Protein AF-A0A1W5XP29-F1 (afdb_monomer_lite)

Secondary structure (DSSP, 8-state):
--HHHHHHHHHHHHHHHHHHHHHHHTTTHHHHHHHHHHHHHHHS-TT-TTHHHHHHHHHHHHHHHHHHHHHEE--HHHHHHHHHHHHHHHHHHHHHHHH-GGGHHHHHHHHHHHHHHHHHHHHHHS-EEB-TTS-B--TT--

Radius of gyration: 23.14 Å; chains: 1; bounding box: 58×28×69 Å

Foldseek 3Di:
DDPVVCVVVVVVVVVVVVLLVVLVPVPPCLVVVLVVLVVVLVPDDPPDPCSVVSVVVSVVSVVCVVVFVVQFDFDPVLLVVLVVLLVLLVVLCCQLVVPDDPSVVSPVVSVVSNVVSSVSCSVRSDGARADPVRDGDDPPDD

Sequence (142 aa):
MKWTDLTPVLIALLSLAGVVWQSRRTRYDGRDRLKRDIELLAMMPDDLEGKSRYREHVDASISILIEDEDVRSRDWVGISMGLTLLAIAVVLAWVGVGNGGWWHLLTVTAGFIVFAAVVCLSISAGKHRRDERGRVISRTQP

Structure (mmCIF, N/CA/C/O backbone):
data_AF-A0A1W5XP29-F1
#
_entry.id   AF-A0A1W5XP29-F1
#
loop_
_atom_site.group_PDB
_atom_site.id
_atom_site.type_symbol
_atom_site.label_atom_id
_atom_site.label_alt_id
_atom_site.label_comp_id
_atom_site.label_asym_id
_atom_site.label_entity_id
_atom_site.label_seq_id
_atom_site.pdbx_PDB_ins_code
_atom_site.Cartn_x
_atom_site.Cartn_y
_atom_site.Cartn_z
_atom_site.occupancy
_atom_site.B_iso_or_equiv
_atom_site.auth_seq_id
_atom_site.auth_comp_id
_atom_site.auth_asym_id
_atom_site.auth_atom_id
_atom_site.pdbx_PDB_model_num
ATOM 1 N N . MET A 1 1 ? 30.917 -5.143 -11.406 1.00 52.12 1 MET A N 1
ATOM 2 C CA . MET A 1 1 ? 29.841 -4.172 -11.116 1.00 52.12 1 MET A CA 1
ATOM 3 C C . MET A 1 1 ? 30.462 -2.978 -10.437 1.00 52.12 1 MET A C 1
ATOM 5 O O . MET A 1 1 ? 31.153 -3.160 -9.440 1.00 52.12 1 MET A O 1
ATOM 9 N N . LYS A 1 2 ? 30.313 -1.789 -11.018 1.00 64.69 2 LYS A N 1
ATOM 10 C CA . LYS A 1 2 ? 30.797 -0.556 -10.391 1.00 64.69 2 LYS A CA 1
ATOM 11 C C . LYS A 1 2 ? 29.808 -0.173 -9.288 1.00 64.69 2 LYS A C 1
ATOM 13 O O . LYS A 1 2 ? 28.624 -0.475 -9.395 1.00 64.69 2 LYS A O 1
ATOM 18 N N . TRP A 1 3 ? 30.268 0.506 -8.237 1.00 58.62 3 TRP A N 1
ATOM 19 C CA . TRP A 1 3 ? 29.393 1.014 -7.168 1.00 58.62 3 TRP A CA 1
ATOM 20 C C . TRP A 1 3 ? 28.225 1.859 -7.707 1.00 58.62 3 TRP A C 1
ATOM 22 O O . TRP A 1 3 ? 27.142 1.840 -7.136 1.00 58.62 3 TRP A O 1
ATOM 32 N N . THR A 1 4 ? 28.417 2.508 -8.858 1.00 65.94 4 THR A N 1
ATOM 33 C CA . THR A 1 4 ? 27.396 3.258 -9.605 1.00 65.94 4 THR A CA 1
ATOM 34 C C . THR A 1 4 ? 26.214 2.416 -10.091 1.00 65.9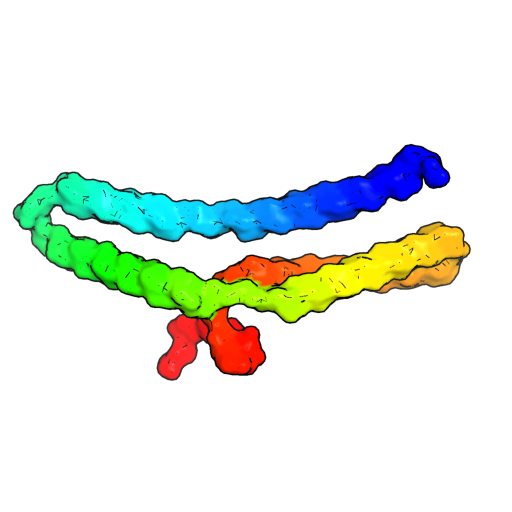4 4 THR A C 1
ATOM 36 O O . THR A 1 4 ? 25.116 2.950 -10.212 1.00 65.94 4 THR A O 1
ATOM 39 N N . ASP A 1 5 ? 26.406 1.115 -10.330 1.00 70.25 5 ASP A N 1
ATOM 40 C CA . ASP A 1 5 ? 25.354 0.209 -10.818 1.00 70.25 5 ASP A CA 1
ATOM 41 C C . ASP A 1 5 ? 24.476 -0.310 -9.661 1.00 70.25 5 ASP A C 1
ATOM 43 O O . ASP A 1 5 ? 23.329 -0.704 -9.861 1.00 70.25 5 ASP A O 1
ATOM 47 N N . LEU A 1 6 ? 25.004 -0.285 -8.430 1.00 67.38 6 LEU A N 1
ATOM 48 C CA . LEU A 1 6 ? 24.310 -0.701 -7.205 1.00 67.38 6 LEU A CA 1
ATOM 49 C C . LEU A 1 6 ? 23.426 0.406 -6.619 1.00 67.38 6 LEU A C 1
ATOM 51 O O . LEU A 1 6 ? 22.409 0.112 -5.991 1.00 67.38 6 LEU A O 1
ATOM 55 N N . THR A 1 7 ? 23.782 1.672 -6.840 1.00 73.81 7 THR A N 1
ATOM 56 C CA . THR A 1 7 ? 23.034 2.840 -6.357 1.00 73.81 7 THR A CA 1
ATOM 57 C C . THR A 1 7 ? 21.543 2.822 -6.730 1.00 73.81 7 THR A C 1
ATOM 59 O O . THR A 1 7 ? 20.725 2.992 -5.827 1.00 73.81 7 THR A O 1
ATOM 62 N N . PRO A 1 8 ? 21.130 2.579 -7.995 1.00 71.25 8 PRO A N 1
ATOM 63 C CA . PRO A 1 8 ? 19.708 2.561 -8.349 1.00 71.25 8 PRO A CA 1
ATOM 64 C C . PRO A 1 8 ? 18.947 1.407 -7.683 1.00 71.25 8 PRO A C 1
ATOM 66 O O . PRO A 1 8 ? 17.804 1.588 -7.267 1.00 71.25 8 PRO A O 1
ATOM 69 N N . VAL A 1 9 ? 19.590 0.248 -7.510 1.00 70.62 9 VAL A N 1
ATOM 70 C CA . VAL A 1 9 ? 18.998 -0.909 -6.817 1.00 70.62 9 VAL A CA 1
ATOM 71 C C . VAL A 1 9 ? 18.785 -0.599 -5.333 1.00 70.62 9 VAL A C 1
ATOM 73 O O . VAL A 1 9 ? 17.720 -0.881 -4.787 1.00 70.62 9 VAL A O 1
ATOM 76 N N . LEU A 1 10 ? 19.763 0.041 -4.686 1.00 73.62 10 LEU A N 1
ATOM 77 C CA . LEU A 1 10 ? 19.657 0.488 -3.295 1.00 73.62 10 LEU A CA 1
ATOM 78 C C . LEU A 1 10 ? 18.566 1.545 -3.106 1.00 73.62 10 LEU A C 1
ATOM 80 O O . LEU A 1 10 ? 17.787 1.447 -2.160 1.00 73.62 10 LEU A O 1
ATOM 84 N N . ILE A 1 11 ? 18.468 2.523 -4.012 1.00 77.12 11 ILE A N 1
ATOM 85 C CA . ILE A 1 11 ? 17.409 3.542 -3.977 1.00 77.12 11 ILE A CA 1
ATOM 86 C C . ILE A 1 11 ? 16.035 2.885 -4.130 1.00 77.12 11 ILE A C 1
ATOM 88 O O . ILE A 1 11 ? 15.123 3.209 -3.367 1.00 77.12 11 ILE A O 1
ATOM 92 N N . ALA A 1 12 ? 15.883 1.937 -5.059 1.00 74.19 12 ALA A N 1
ATOM 93 C CA . ALA A 1 12 ? 14.638 1.197 -5.258 1.00 74.19 12 ALA A CA 1
ATOM 94 C C . ALA A 1 12 ? 14.246 0.383 -4.011 1.00 74.19 12 ALA A C 1
ATOM 96 O O . ALA A 1 12 ? 13.093 0.416 -3.583 1.00 74.19 12 ALA A O 1
ATOM 97 N N . LEU A 1 13 ? 15.206 -0.292 -3.372 1.00 73.88 13 LEU A N 1
ATOM 98 C CA . LEU A 1 13 ? 14.966 -1.032 -2.131 1.00 73.88 13 LEU A CA 1
ATOM 99 C C . LEU A 1 13 ? 14.595 -0.111 -0.963 1.00 73.88 13 LEU A C 1
ATOM 101 O O . LEU A 1 13 ? 13.663 -0.419 -0.223 1.00 73.88 13 LEU A O 1
ATOM 105 N N . LEU A 1 14 ? 15.281 1.024 -0.805 1.00 75.19 14 LEU A N 1
ATOM 106 C CA . LEU A 1 14 ? 15.000 1.993 0.259 1.00 75.19 14 LEU A CA 1
ATOM 107 C C . LEU A 1 14 ? 13.638 2.667 0.084 1.00 75.19 14 LEU A C 1
ATOM 109 O O . LEU A 1 14 ? 12.913 2.842 1.061 1.00 75.19 14 LEU A O 1
ATOM 113 N N . SER A 1 15 ? 13.263 3.010 -1.147 1.00 74.19 15 SER A N 1
ATOM 114 C CA . SER A 1 15 ? 11.946 3.586 -1.437 1.00 74.19 15 SER A CA 1
ATOM 115 C C . SER A 1 15 ? 10.826 2.563 -1.228 1.00 74.19 15 SER A C 1
ATOM 117 O O . SER A 1 15 ? 9.828 2.887 -0.581 1.00 74.19 15 SER A O 1
ATOM 119 N N . LEU A 1 16 ? 11.020 1.304 -1.638 1.00 74.31 16 LEU A N 1
ATOM 120 C CA . LEU A 1 16 ? 10.087 0.216 -1.330 1.00 74.31 16 LEU A CA 1
ATOM 121 C C . LEU A 1 16 ? 9.955 -0.006 0.186 1.00 74.31 16 LEU A C 1
ATOM 123 O O . LEU A 1 16 ? 8.844 -0.111 0.710 1.00 74.31 16 LEU A O 1
ATOM 127 N N . ALA A 1 17 ? 11.078 -0.022 0.908 1.00 72.88 17 ALA A N 1
ATOM 128 C CA . ALA A 1 17 ? 11.100 -0.151 2.361 1.00 72.88 17 ALA A CA 1
ATOM 129 C C . ALA A 1 17 ? 10.388 1.024 3.050 1.00 72.88 17 ALA A C 1
ATOM 131 O O . ALA A 1 17 ? 9.619 0.799 3.984 1.00 72.88 17 ALA A O 1
ATOM 132 N N . GLY A 1 18 ? 10.579 2.253 2.563 1.00 75.44 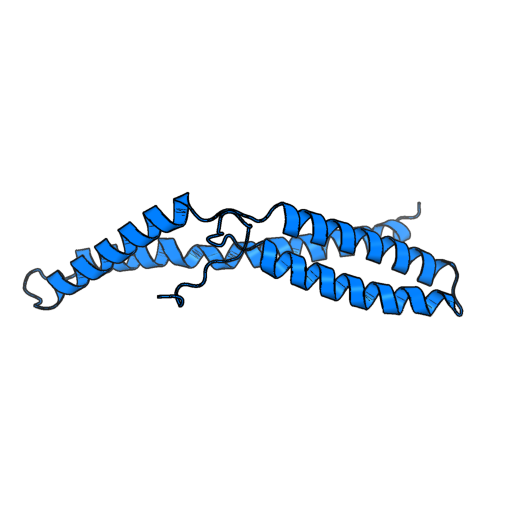18 GLY A N 1
ATOM 133 C CA . GLY A 1 18 ? 9.902 3.452 3.057 1.00 75.44 18 GLY A CA 1
ATOM 134 C C . GLY A 1 18 ? 8.383 3.368 2.915 1.00 75.44 18 GLY A C 1
ATOM 135 O O . GLY A 1 18 ? 7.663 3.598 3.887 1.00 75.44 18 GLY A O 1
ATOM 136 N N . VAL A 1 19 ? 7.887 2.944 1.748 1.00 69.44 19 VAL A N 1
ATOM 137 C CA . VAL A 1 19 ? 6.445 2.756 1.500 1.00 69.44 19 VAL A CA 1
ATOM 138 C C . VAL A 1 19 ? 5.863 1.667 2.407 1.00 69.44 19 VAL A C 1
ATOM 140 O O . VAL A 1 19 ? 4.818 1.865 3.035 1.00 69.44 19 VAL A O 1
ATOM 143 N N . VAL A 1 20 ? 6.556 0.532 2.545 1.00 65.50 20 VAL A N 1
ATOM 144 C CA . VAL A 1 20 ? 6.136 -0.561 3.438 1.00 65.50 20 VAL A CA 1
ATOM 145 C C . VAL A 1 20 ? 6.141 -0.117 4.902 1.00 65.50 20 VAL A C 1
ATOM 147 O O . VAL A 1 20 ? 5.231 -0.471 5.654 1.00 65.50 20 VAL A O 1
ATOM 150 N N . TRP A 1 21 ? 7.133 0.669 5.324 1.00 66.12 21 TRP A N 1
ATOM 151 C CA . TRP A 1 21 ? 7.209 1.206 6.681 1.00 66.12 21 TRP A CA 1
ATOM 152 C C . TRP A 1 21 ? 6.067 2.188 6.943 1.00 66.12 21 TRP A C 1
ATOM 154 O O . TRP A 1 21 ? 5.350 2.047 7.936 1.00 66.12 21 TRP A O 1
ATOM 164 N N . GLN A 1 22 ? 5.841 3.148 6.048 1.00 67.12 22 GLN A N 1
ATOM 165 C CA . GLN A 1 22 ? 4.788 4.150 6.202 1.00 67.12 22 GLN A CA 1
ATOM 166 C C . GLN A 1 22 ? 3.397 3.506 6.265 1.00 67.12 22 GLN A C 1
ATOM 168 O O . GLN A 1 22 ? 2.595 3.867 7.125 1.00 67.12 22 GLN A O 1
ATOM 173 N N . SER A 1 23 ? 3.153 2.472 5.455 1.00 58.91 23 SER A N 1
ATOM 174 C CA . SER A 1 23 ? 1.922 1.670 5.496 1.00 58.91 23 SER A CA 1
ATOM 175 C C . SER A 1 23 ? 1.688 0.964 6.844 1.00 58.91 23 SER A C 1
ATOM 177 O O . SER A 1 23 ? 0.544 0.711 7.219 1.00 58.91 23 SER A O 1
ATOM 179 N N . ARG A 1 24 ? 2.741 0.664 7.620 1.00 57.22 24 ARG A N 1
ATOM 180 C CA . ARG A 1 24 ? 2.598 0.059 8.958 1.00 57.22 24 ARG A CA 1
ATOM 181 C C . ARG A 1 24 ? 2.211 1.065 10.046 1.00 57.22 24 ARG A C 1
ATOM 183 O O . ARG A 1 24 ? 1.652 0.644 11.058 1.00 57.22 24 ARG A O 1
ATOM 190 N N . ARG A 1 25 ? 2.494 2.363 9.876 1.00 52.91 25 ARG A N 1
ATOM 191 C CA . ARG A 1 25 ? 2.325 3.376 10.939 1.00 52.91 25 ARG A CA 1
ATOM 192 C C . ARG A 1 25 ? 0.866 3.732 11.237 1.00 52.91 25 ARG A C 1
ATOM 194 O O . ARG A 1 25 ? 0.564 4.113 12.359 1.00 52.91 25 ARG A O 1
ATOM 201 N N . THR A 1 26 ? -0.053 3.528 10.298 1.00 51.06 26 THR A N 1
ATOM 202 C CA . THR A 1 26 ? -1.485 3.859 10.444 1.00 51.06 26 THR A CA 1
ATOM 203 C C . THR A 1 26 ? -2.257 2.984 11.441 1.00 51.06 26 THR A C 1
ATOM 205 O O . THR A 1 26 ? -3.445 3.203 11.648 1.00 51.06 26 THR A O 1
ATOM 208 N N . ARG A 1 27 ? -1.625 1.985 12.073 1.00 52.00 27 ARG A N 1
ATOM 209 C CA . ARG A 1 27 ? -2.289 1.046 13.000 1.00 52.00 27 ARG A CA 1
ATOM 210 C C . ARG A 1 27 ? -2.099 1.325 14.484 1.00 52.00 27 ARG A C 1
ATOM 212 O O . ARG A 1 27 ? -2.744 0.655 15.285 1.00 52.00 27 ARG A O 1
ATOM 219 N N . TYR A 1 28 ? -1.248 2.277 14.848 1.00 51.62 28 TYR A N 1
ATOM 220 C CA . TYR A 1 28 ? -0.989 2.559 16.260 1.00 51.62 28 TYR A CA 1
ATOM 221 C C . TYR A 1 28 ? -2.195 3.215 16.968 1.00 51.62 28 TYR A C 1
ATOM 223 O O . TYR A 1 28 ? -2.319 3.114 18.180 1.00 51.62 28 TYR A O 1
ATOM 231 N N . ASP A 1 29 ? -3.154 3.782 16.225 1.00 63.97 29 ASP A N 1
ATOM 232 C CA . ASP A 1 29 ? -4.257 4.550 16.822 1.00 63.97 29 ASP A CA 1
ATOM 233 C C . ASP A 1 29 ? -5.374 3.719 17.474 1.00 63.97 29 ASP A C 1
ATOM 235 O O . ASP A 1 29 ? -6.020 4.205 18.394 1.00 63.97 29 ASP A O 1
ATOM 239 N N . GLY A 1 30 ? -5.637 2.480 17.039 1.00 67.38 30 GLY A N 1
ATOM 240 C CA . GLY A 1 30 ? -6.822 1.735 17.501 1.00 67.38 30 GLY A CA 1
ATOM 241 C C . GLY A 1 30 ? -6.763 1.340 18.981 1.00 67.38 30 GLY A C 1
ATOM 242 O O . GLY A 1 30 ? -7.680 1.631 19.747 1.00 67.38 30 GLY A O 1
ATOM 243 N N . ARG A 1 31 ? -5.656 0.710 19.392 1.00 73.62 31 ARG A N 1
ATOM 244 C CA . ARG A 1 31 ? -5.441 0.280 20.784 1.00 73.62 31 ARG A CA 1
ATOM 245 C C . ARG A 1 31 ? -5.153 1.459 21.710 1.00 73.62 31 ARG A C 1
ATOM 247 O O . ARG A 1 31 ? -5.675 1.485 22.818 1.00 73.62 31 ARG A O 1
ATOM 254 N N . ASP A 1 32 ? -4.396 2.454 21.249 1.00 78.94 32 ASP A N 1
ATOM 255 C CA . ASP A 1 32 ? -4.111 3.659 22.039 1.00 78.94 32 ASP A CA 1
ATOM 256 C C . ASP A 1 32 ? -5.351 4.536 22.236 1.00 78.94 32 ASP A C 1
ATOM 258 O O . ASP A 1 32 ? -5.489 5.199 23.264 1.00 78.94 32 ASP A O 1
ATOM 262 N N . ARG A 1 33 ? -6.277 4.556 21.271 1.00 78.44 33 ARG A N 1
ATOM 263 C CA . ARG A 1 33 ? -7.580 5.204 21.443 1.00 78.44 33 ARG A CA 1
ATOM 264 C C . ARG A 1 33 ? -8.438 4.457 22.460 1.00 78.44 33 ARG A C 1
ATOM 266 O O . ARG A 1 33 ? -8.920 5.087 23.389 1.00 78.44 33 ARG A O 1
ATOM 273 N N . LEU A 1 34 ? -8.534 3.131 22.355 1.00 83.12 34 LEU A N 1
ATOM 274 C CA . LEU A 1 34 ? -9.307 2.327 23.305 1.00 83.12 34 LEU A CA 1
ATOM 275 C C . LEU A 1 34 ? -8.748 2.415 24.734 1.00 83.12 34 LEU A C 1
ATOM 277 O O . LEU A 1 34 ? -9.504 2.513 25.695 1.00 83.12 34 LEU A O 1
ATOM 281 N N . LYS A 1 35 ? -7.418 2.445 24.873 1.00 86.62 35 LYS A N 1
ATOM 282 C CA . LYS A 1 35 ? -6.746 2.676 26.154 1.00 86.62 35 LYS A CA 1
ATOM 283 C C . LYS A 1 35 ? -7.142 4.027 26.755 1.00 86.62 35 LYS A C 1
ATOM 285 O O . LYS A 1 35 ? -7.515 4.075 27.922 1.00 86.62 35 LYS A O 1
ATOM 290 N N . ARG A 1 36 ? -7.119 5.099 25.953 1.00 85.88 36 ARG A N 1
ATOM 291 C CA . ARG A 1 36 ? -7.578 6.432 26.376 1.00 85.88 36 ARG A CA 1
ATOM 292 C C . ARG A 1 36 ? -9.052 6.434 26.775 1.00 85.88 36 ARG A C 1
ATOM 294 O O . ARG A 1 36 ? -9.39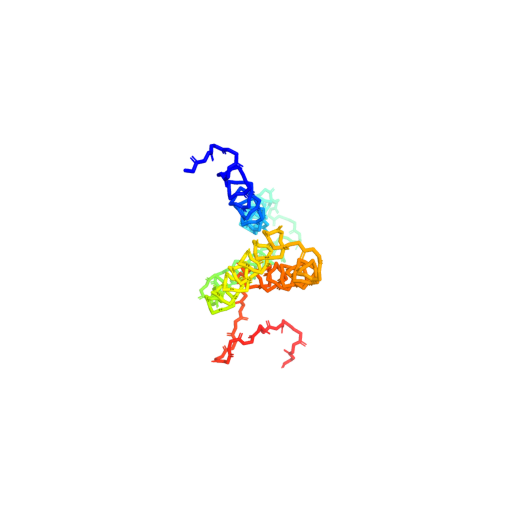2 7.067 27.764 1.00 85.88 36 ARG A O 1
ATOM 301 N N . ASP A 1 37 ? -9.907 5.714 26.053 1.00 85.31 37 ASP A N 1
ATOM 302 C CA . ASP A 1 37 ? -11.341 5.641 26.360 1.00 85.31 37 ASP A CA 1
ATOM 303 C C . ASP A 1 37 ? -11.612 4.910 27.689 1.00 85.31 37 ASP A C 1
ATOM 305 O O . ASP A 1 37 ? -12.465 5.341 28.467 1.00 85.31 37 ASP A O 1
ATOM 309 N N . ILE A 1 38 ? -10.843 3.858 27.998 1.00 87.75 38 ILE A N 1
ATOM 310 C CA . ILE A 1 38 ? -10.889 3.159 29.294 1.00 87.75 38 ILE A CA 1
ATOM 311 C C . ILE A 1 38 ? -10.364 4.058 30.420 1.00 87.75 38 ILE A C 1
ATOM 313 O O . ILE A 1 38 ? -10.978 4.125 31.485 1.00 87.75 38 ILE A O 1
ATOM 317 N N . GLU A 1 39 ? -9.252 4.762 30.194 1.00 90.62 39 GLU A N 1
ATOM 318 C CA . GLU A 1 39 ? -8.709 5.730 31.155 1.00 90.62 39 GLU A CA 1
ATOM 319 C C . GLU A 1 39 ? -9.727 6.843 31.452 1.00 90.62 39 GLU A C 1
ATOM 321 O O . GLU A 1 39 ? -9.947 7.175 32.616 1.00 90.62 39 GLU A O 1
ATOM 326 N N . LEU A 1 40 ? -10.422 7.357 30.430 1.00 87.25 40 LEU A N 1
ATOM 327 C CA . LEU A 1 40 ? -11.485 8.352 30.597 1.00 87.25 40 LEU A CA 1
ATOM 328 C C . LEU A 1 40 ? -12.660 7.806 31.417 1.00 87.25 40 LEU A C 1
ATOM 330 O O . LEU A 1 40 ? -13.151 8.488 32.315 1.00 87.25 40 LEU A O 1
ATOM 334 N N . LEU A 1 41 ? -13.095 6.573 31.135 1.00 87.62 41 LEU A N 1
ATOM 335 C CA . LEU A 1 41 ? -14.176 5.916 31.873 1.00 87.62 41 LEU A CA 1
ATOM 336 C C . LEU A 1 41 ? -13.811 5.717 33.354 1.00 87.62 41 LEU A C 1
ATOM 338 O O . LEU A 1 41 ? -14.670 5.874 34.223 1.00 87.62 41 LEU A O 1
ATOM 342 N N . ALA A 1 42 ? -12.546 5.397 33.643 1.00 87.81 42 ALA A N 1
ATOM 343 C CA . ALA A 1 42 ? -12.043 5.238 35.005 1.00 87.81 42 ALA A CA 1
ATOM 344 C C . ALA A 1 42 ? -11.988 6.567 35.779 1.00 87.81 42 ALA A C 1
ATOM 346 O O . ALA A 1 42 ? -12.162 6.566 36.995 1.00 87.81 42 ALA A O 1
ATOM 347 N N . MET A 1 43 ? -11.778 7.692 35.088 1.00 89.19 43 MET A N 1
ATOM 348 C CA . MET A 1 43 ? -11.753 9.033 35.689 1.00 89.19 43 MET A CA 1
ATOM 349 C C . MET A 1 43 ? -13.145 9.670 35.837 1.00 89.19 43 MET A C 1
ATOM 351 O O . MET A 1 43 ? -13.273 10.693 36.508 1.00 89.19 43 MET A O 1
ATOM 355 N N . MET A 1 44 ? -14.191 9.106 35.220 1.00 86.00 44 MET A N 1
ATOM 356 C CA . MET A 1 44 ? -15.547 9.655 35.316 1.00 86.00 44 MET A CA 1
ATOM 357 C C . MET A 1 44 ? -16.160 9.431 36.714 1.00 86.00 44 MET A C 1
ATOM 359 O O . MET A 1 44 ? -16.147 8.295 37.195 1.00 86.00 44 MET A O 1
ATOM 363 N N . PRO A 1 45 ? -16.779 10.457 37.330 1.00 85.38 45 PRO A N 1
ATOM 364 C CA . PRO A 1 45 ? -17.624 10.311 38.520 1.00 85.38 45 PRO A CA 1
ATOM 365 C C . PRO A 1 45 ? -18.744 9.283 38.307 1.00 85.38 45 PRO A C 1
ATOM 367 O O . PRO A 1 45 ? -19.296 9.195 37.208 1.00 85.38 45 PRO A O 1
ATOM 370 N N . ASP A 1 46 ? -19.087 8.499 39.332 1.00 80.62 46 ASP A N 1
ATOM 371 C CA . ASP A 1 46 ? -20.127 7.452 39.252 1.00 80.62 46 ASP A CA 1
ATOM 372 C C . ASP A 1 46 ? -21.545 8.015 39.058 1.00 80.62 46 ASP A C 1
ATOM 374 O O . ASP A 1 46 ? -22.441 7.345 38.555 1.00 80.62 46 ASP A O 1
ATOM 378 N N . ASP A 1 47 ? -21.706 9.276 39.418 1.00 81.62 47 ASP A N 1
ATOM 379 C CA . ASP A 1 47 ? -22.916 10.080 39.471 1.00 81.62 47 ASP A CA 1
ATOM 380 C C . ASP A 1 47 ? -23.225 10.795 38.139 1.00 81.62 47 ASP A C 1
ATOM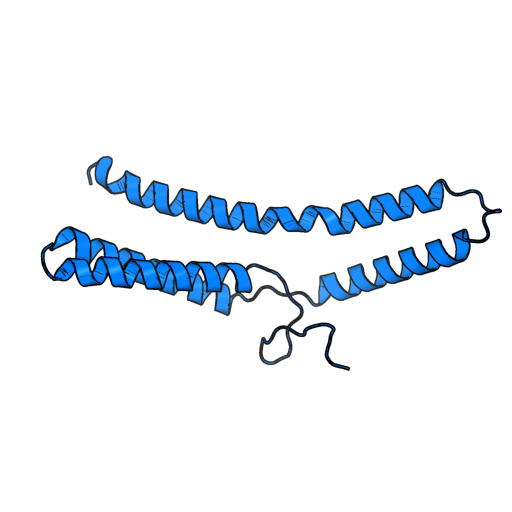 382 O O . ASP A 1 47 ? -24.245 11.471 38.003 1.00 81.62 47 ASP A O 1
ATOM 386 N N . LEU A 1 48 ? -22.389 10.600 37.113 1.00 82.88 48 LEU A N 1
ATOM 387 C CA . LEU A 1 48 ? -22.643 11.101 35.763 1.00 82.88 48 LEU A CA 1
ATOM 388 C C . LEU A 1 48 ? -23.645 10.200 35.017 1.00 82.88 48 LEU A C 1
ATOM 390 O O . LEU A 1 48 ? -23.330 9.058 34.681 1.00 82.88 48 LEU A O 1
ATOM 394 N N . GLU A 1 49 ? -24.809 10.744 34.640 1.00 79.81 49 GLU A N 1
ATOM 395 C CA . GLU A 1 49 ? -25.847 10.042 33.851 1.00 79.81 49 GLU A CA 1
ATOM 396 C C . GLU A 1 49 ? -25.303 9.367 32.576 1.00 79.81 49 GLU A C 1
ATOM 398 O O . GLU A 1 49 ? -25.786 8.317 32.156 1.00 79.81 49 GLU A O 1
ATOM 403 N N . GLY A 1 50 ? -24.270 9.947 31.957 1.00 80.44 50 GLY A N 1
ATOM 404 C CA . GLY A 1 50 ? -23.667 9.431 30.727 1.00 80.44 50 GLY A CA 1
ATOM 405 C C . GLY A 1 50 ? -22.702 8.255 30.911 1.00 80.44 50 GLY A C 1
ATOM 406 O O . GLY A 1 50 ? -22.319 7.641 29.913 1.00 80.44 50 GLY A O 1
ATOM 407 N N . LYS A 1 51 ? -22.293 7.919 32.143 1.00 84.31 51 LYS A N 1
ATOM 408 C CA . LYS A 1 51 ? -21.235 6.924 32.397 1.00 84.31 51 LYS A CA 1
ATOM 409 C C . LYS A 1 51 ? -21.647 5.510 31.991 1.00 84.31 51 LYS A C 1
ATOM 411 O O . LYS A 1 51 ? -20.840 4.776 31.425 1.00 84.31 51 LYS A O 1
ATOM 416 N N . SER A 1 52 ? -22.906 5.137 32.222 1.00 83.19 52 SER A N 1
ATOM 417 C CA . SER A 1 52 ? -23.455 3.839 31.800 1.00 83.19 52 SER A CA 1
ATOM 418 C C . SER A 1 52 ? -23.408 3.679 30.277 1.00 83.19 52 SER A C 1
ATOM 420 O O . SER A 1 52 ? -22.913 2.675 29.770 1.00 83.19 52 SER A O 1
ATOM 422 N N . ARG A 1 53 ? -23.818 4.720 29.547 1.00 84.06 53 ARG A N 1
ATOM 423 C CA . ARG A 1 53 ? -23.799 4.763 28.080 1.00 84.06 53 ARG A CA 1
ATOM 424 C C . ARG A 1 53 ? -22.376 4.768 27.517 1.00 84.06 53 ARG A C 1
ATOM 426 O O . ARG A 1 53 ? -22.112 4.148 26.490 1.00 84.06 53 ARG A O 1
ATOM 433 N N . TYR A 1 54 ? -21.447 5.445 28.191 1.00 84.75 54 TYR A N 1
ATOM 434 C CA . TYR A 1 54 ? -20.035 5.450 27.804 1.00 84.75 54 TYR A CA 1
ATOM 435 C C . TYR A 1 54 ? -19.381 4.082 28.032 1.00 84.75 54 TYR A C 1
ATOM 437 O O . TYR A 1 54 ? -18.628 3.604 27.188 1.00 84.75 54 TYR A O 1
ATOM 445 N N . ARG A 1 55 ? -19.724 3.404 29.133 1.00 86.44 55 ARG A N 1
ATOM 446 C CA . ARG A 1 55 ? -19.278 2.035 29.415 1.00 86.44 55 ARG A CA 1
ATOM 447 C C . ARG A 1 55 ? -19.737 1.055 28.337 1.00 86.44 55 ARG A C 1
ATOM 449 O O . ARG A 1 55 ? -18.927 0.266 27.865 1.00 86.44 55 ARG A O 1
ATOM 456 N N . GLU A 1 56 ? -20.995 1.146 27.917 1.00 86.75 56 GLU A N 1
ATOM 457 C CA . GLU A 1 56 ? -21.544 0.329 26.829 1.00 86.75 56 GLU A CA 1
ATOM 458 C C . GLU A 1 56 ? -20.825 0.595 25.493 1.00 86.75 56 GLU A C 1
ATOM 460 O O . GLU A 1 56 ? -20.513 -0.335 24.752 1.00 86.75 56 GLU A O 1
ATOM 465 N N . HIS A 1 57 ? -20.464 1.852 25.212 1.00 85.88 57 HIS A N 1
ATOM 466 C CA . HIS A 1 57 ? -19.673 2.203 24.028 1.00 85.88 57 HIS A CA 1
ATOM 467 C C . HIS A 1 57 ? -18.257 1.602 24.044 1.00 85.88 57 HIS A C 1
ATOM 469 O O . HIS A 1 57 ? -17.775 1.115 23.016 1.00 85.88 57 HIS A O 1
ATOM 475 N N . VAL A 1 58 ? -17.585 1.627 25.199 1.00 85.81 58 VAL A N 1
ATOM 476 C CA . VAL A 1 58 ? -16.254 1.024 25.367 1.00 85.81 58 VAL A CA 1
ATOM 477 C C . VAL A 1 58 ? -16.328 -0.496 25.211 1.00 85.81 58 VAL A C 1
ATOM 479 O O . VAL A 1 58 ? -15.497 -1.066 24.509 1.00 85.81 58 VAL A O 1
ATOM 482 N N . ASP A 1 59 ? -17.345 -1.144 25.779 1.00 86.38 59 ASP A N 1
ATOM 483 C CA . ASP A 1 59 ? -17.544 -2.596 25.681 1.00 86.38 59 ASP A CA 1
ATOM 484 C C . ASP A 1 59 ? -17.850 -3.045 24.237 1.00 86.38 59 ASP A C 1
ATOM 486 O O . ASP A 1 59 ? -17.249 -3.986 23.708 1.00 86.38 59 ASP A O 1
ATOM 490 N N . ALA A 1 60 ? -18.686 -2.283 23.523 1.00 83.81 60 ALA A N 1
ATOM 491 C CA . ALA A 1 60 ? -18.905 -2.459 22.087 1.00 83.81 60 ALA A CA 1
ATOM 492 C C . ALA A 1 60 ? -17.608 -2.273 21.273 1.00 83.81 60 ALA A C 1
ATOM 494 O O . ALA A 1 60 ? -17.362 -2.975 20.294 1.00 83.81 60 ALA A O 1
ATOM 495 N N . SER A 1 61 ? -16.738 -1.346 21.675 1.00 80.56 61 SER A N 1
ATOM 496 C CA . SER A 1 61 ? -15.461 -1.108 20.992 1.00 80.56 61 SER A CA 1
ATOM 497 C C . SER A 1 61 ? -14.432 -2.211 21.267 1.00 80.56 61 SER A C 1
ATOM 499 O O . SER A 1 61 ? -13.681 -2.575 20.361 1.00 80.56 61 SER A O 1
ATOM 501 N N . ILE A 1 62 ? -14.416 -2.777 22.481 1.00 83.19 62 ILE A N 1
ATOM 502 C CA . ILE A 1 62 ? -13.587 -3.935 22.854 1.00 83.19 62 ILE A CA 1
ATOM 503 C C . ILE A 1 62 ? -14.029 -5.178 22.077 1.00 83.19 62 ILE A C 1
ATOM 5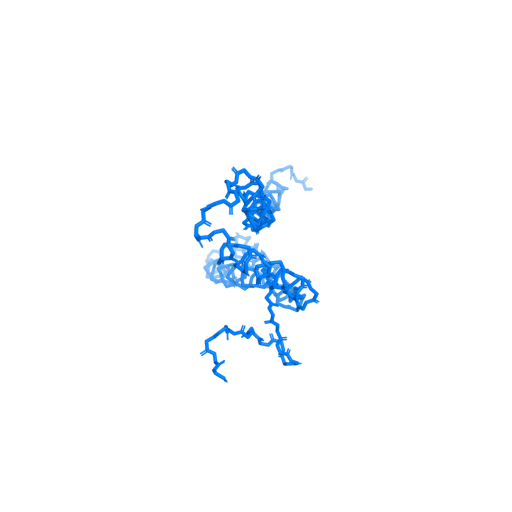05 O O . ILE A 1 62 ? -13.188 -5.844 21.479 1.00 83.19 62 ILE A O 1
ATOM 509 N N . SER A 1 63 ? -15.330 -5.473 22.041 1.00 81.00 63 SER A N 1
ATOM 510 C CA . SER A 1 63 ? -15.866 -6.628 21.303 1.00 81.00 63 SER A CA 1
ATOM 511 C C . SER A 1 63 ? -15.567 -6.543 19.806 1.00 81.00 63 SER A C 1
ATOM 513 O O . SER A 1 63 ? -15.052 -7.505 19.237 1.00 81.00 63 SER A O 1
ATOM 515 N N . ILE A 1 64 ? -15.754 -5.368 19.191 1.00 75.69 64 ILE A N 1
ATOM 516 C CA . ILE A 1 64 ? -15.336 -5.125 17.803 1.00 75.69 64 ILE A CA 1
ATOM 517 C C . ILE A 1 64 ? -13.829 -5.339 17.647 1.00 75.69 64 ILE A C 1
ATOM 519 O O . ILE A 1 64 ? -13.409 -5.941 16.667 1.00 75.69 64 ILE A O 1
ATOM 523 N N . LEU A 1 65 ? -12.998 -4.854 18.576 1.00 74.00 65 LEU A N 1
ATOM 524 C CA . LEU A 1 65 ? -11.549 -5.026 18.474 1.00 74.00 65 LEU A CA 1
ATOM 525 C C . LEU A 1 65 ? -11.152 -6.508 18.509 1.00 74.00 65 LEU A C 1
ATOM 527 O O . LEU A 1 65 ? -10.301 -6.909 17.722 1.00 74.00 65 LEU A O 1
ATOM 531 N N . ILE A 1 66 ? -11.778 -7.301 19.381 1.00 73.56 66 ILE A N 1
ATOM 532 C CA . ILE A 1 66 ? -11.522 -8.740 19.520 1.00 73.56 66 ILE A CA 1
ATOM 533 C C . ILE A 1 66 ? -11.960 -9.491 18.253 1.00 73.56 66 ILE A C 1
ATOM 535 O O . ILE A 1 66 ? -11.159 -10.222 17.674 1.00 73.56 66 ILE A O 1
ATOM 539 N N . GLU A 1 67 ? -13.185 -9.268 17.766 1.00 69.31 67 GLU A N 1
ATOM 540 C CA . GLU A 1 67 ? -13.683 -9.917 16.541 1.00 69.31 67 GLU A CA 1
ATOM 541 C C . GLU A 1 67 ? -12.881 -9.525 15.293 1.00 69.31 67 GLU A C 1
ATOM 543 O O . GLU A 1 67 ? -12.605 -10.346 14.419 1.00 69.31 67 GLU A O 1
ATOM 548 N N . ASP A 1 68 ? -12.498 -8.257 15.177 1.00 66.25 68 ASP A N 1
ATOM 549 C CA . ASP A 1 68 ? -11.831 -7.734 13.985 1.00 66.25 68 ASP A CA 1
ATOM 550 C C . ASP A 1 68 ? -10.324 -8.076 13.978 1.00 66.25 68 ASP A C 1
ATOM 552 O O . ASP A 1 68 ? -9.675 -8.032 12.927 1.00 66.25 68 ASP A O 1
ATOM 556 N N . GLU A 1 69 ? -9.746 -8.450 15.126 1.00 63.94 69 GLU A N 1
ATOM 557 C CA . GLU A 1 69 ? -8.353 -8.895 15.241 1.00 63.94 69 GLU A CA 1
ATOM 558 C C . GLU A 1 69 ? -8.155 -10.345 14.768 1.00 63.94 69 GLU A C 1
ATOM 560 O O . GLU A 1 69 ? -7.161 -10.610 14.082 1.00 63.94 69 GLU A O 1
ATOM 565 N N . ASP A 1 70 ? -9.130 -11.229 15.005 1.00 57.00 70 ASP A N 1
ATOM 566 C CA . ASP A 1 70 ? -9.084 -12.632 14.561 1.00 57.00 70 ASP A CA 1
ATOM 567 C C . ASP A 1 70 ? -9.425 -12.820 13.071 1.00 57.00 70 ASP A C 1
ATOM 569 O O . ASP A 1 70 ? -8.888 -13.714 12.414 1.00 57.00 70 ASP A O 1
ATOM 573 N N . VAL A 1 71 ? -10.270 -11.962 12.484 1.00 60.28 71 VAL A N 1
ATOM 574 C CA . VAL A 1 71 ? -10.792 -12.180 11.115 1.00 60.28 71 VAL A CA 1
ATOM 575 C C . VAL A 1 71 ? -10.029 -11.383 10.040 1.00 60.28 71 VAL A C 1
ATOM 577 O O . VAL A 1 71 ? -10.122 -11.670 8.841 1.00 60.28 71 VAL A O 1
ATOM 580 N N . ARG A 1 72 ? -9.226 -10.378 10.414 1.00 62.22 72 ARG A N 1
ATOM 581 C CA . ARG A 1 72 ? -8.468 -9.567 9.442 1.00 62.22 72 ARG A CA 1
ATOM 582 C C . ARG A 1 72 ? -7.174 -10.247 8.996 1.00 62.22 72 ARG A C 1
ATOM 584 O O . ARG A 1 72 ? -6.124 -10.112 9.631 1.00 62.22 72 ARG A O 1
ATOM 591 N N . SER A 1 73 ? -7.202 -10.849 7.811 1.00 65.38 73 SER A N 1
ATOM 592 C CA . SER A 1 73 ? -6.024 -11.414 7.149 1.00 65.38 73 SER A CA 1
ATOM 593 C C . SER A 1 73 ? -5.372 -10.432 6.159 1.00 65.38 73 SER A C 1
ATOM 595 O O . SER A 1 73 ? -5.984 -9.473 5.676 1.00 65.38 73 SER A O 1
ATOM 597 N N . ARG A 1 74 ? -4.070 -10.624 5.900 1.00 69.62 74 ARG A N 1
ATOM 598 C CA . ARG A 1 74 ? -3.381 -9.973 4.773 1.00 69.62 74 ARG A CA 1
ATOM 599 C C . ARG A 1 74 ? -3.601 -10.786 3.512 1.00 69.62 74 ARG A C 1
ATOM 601 O O . ARG A 1 74 ? -3.583 -12.012 3.557 1.00 69.62 74 ARG A O 1
ATOM 608 N N . ASP A 1 75 ? -3.696 -10.088 2.392 1.00 76.00 75 ASP A N 1
ATOM 609 C CA . ASP A 1 75 ? -3.733 -10.726 1.085 1.00 76.00 75 ASP A CA 1
ATOM 610 C C . ASP A 1 75 ? -2.330 -10.946 0.554 1.00 76.00 75 ASP A C 1
ATOM 612 O O . ASP A 1 75 ? -1.729 -10.090 -0.096 1.00 76.00 75 ASP A O 1
ATOM 616 N N . TRP A 1 76 ? -1.800 -12.119 0.876 1.00 74.50 76 TRP A N 1
ATOM 617 C CA . TRP A 1 76 ? -0.494 -12.551 0.405 1.00 74.50 76 TRP A CA 1
ATOM 618 C C . TRP A 1 76 ? -0.438 -12.687 -1.119 1.00 74.50 76 TRP A C 1
ATOM 620 O O . TRP A 1 76 ? 0.614 -12.425 -1.698 1.00 74.50 76 TRP A O 1
ATOM 630 N N . VAL A 1 77 ? -1.559 -13.017 -1.773 1.00 78.44 77 VAL A N 1
ATOM 631 C CA . VAL A 1 77 ? -1.631 -13.131 -3.235 1.00 78.44 77 VAL A CA 1
ATOM 632 C C . VAL A 1 77 ? -1.496 -11.748 -3.863 1.00 78.44 77 VAL A C 1
ATOM 634 O O . VAL A 1 77 ? -0.613 -11.545 -4.693 1.00 78.44 77 VAL A O 1
ATOM 637 N N . GLY A 1 78 ? -2.274 -10.768 -3.402 1.00 78.88 78 GLY A N 1
ATOM 638 C CA . GLY A 1 78 ? -2.164 -9.379 -3.852 1.00 78.88 78 GLY A CA 1
ATOM 639 C C . GLY A 1 78 ? -0.778 -8.774 -3.598 1.00 78.88 78 GLY A C 1
ATOM 640 O O . GLY A 1 78 ? -0.219 -8.103 -4.465 1.00 78.88 78 GLY A O 1
ATOM 641 N N . ILE A 1 79 ? -0.160 -9.087 -2.452 1.00 76.94 79 ILE A N 1
ATOM 642 C CA . ILE A 1 79 ? 1.223 -8.679 -2.161 1.00 76.94 79 ILE A CA 1
ATOM 643 C C . ILE A 1 79 ? 2.211 -9.322 -3.147 1.00 76.94 79 ILE A C 1
ATOM 645 O O . ILE A 1 79 ? 3.065 -8.620 -3.692 1.00 76.94 79 ILE A O 1
ATOM 649 N N . SER A 1 80 ? 2.098 -10.630 -3.404 1.00 78.75 80 SER A N 1
ATOM 650 C CA . SER A 1 80 ? 2.973 -11.319 -4.362 1.00 78.75 80 SER A CA 1
ATOM 651 C C . SER A 1 80 ? 2.821 -10.768 -5.780 1.00 78.75 80 SER A C 1
ATOM 653 O O . SER A 1 80 ? 3.829 -10.477 -6.416 1.00 78.75 80 SER A O 1
ATOM 655 N N . MET A 1 81 ? 1.589 -10.508 -6.228 1.00 85.62 81 MET A N 1
ATOM 656 C CA . MET A 1 81 ? 1.295 -9.924 -7.537 1.00 85.62 81 MET A CA 1
ATOM 657 C C . MET A 1 81 ? 1.943 -8.543 -7.679 1.00 85.62 81 MET A C 1
ATOM 659 O O . MET A 1 81 ? 2.617 -8.268 -8.672 1.00 85.62 81 MET A O 1
ATOM 663 N N . GLY A 1 82 ? 1.788 -7.686 -6.665 1.00 85.00 82 GLY A N 1
ATOM 664 C CA . GLY A 1 82 ? 2.412 -6.366 -6.639 1.00 85.00 82 GLY A CA 1
ATOM 665 C C . GLY A 1 82 ? 3.939 -6.434 -6.732 1.00 85.00 82 GLY A C 1
ATOM 666 O O . GLY A 1 82 ? 4.539 -5.681 -7.496 1.00 85.00 82 GLY A O 1
ATOM 667 N N . LEU A 1 83 ? 4.572 -7.378 -6.028 1.00 83.88 83 LEU A N 1
ATOM 668 C CA . LEU A 1 83 ? 6.018 -7.613 -6.125 1.00 83.88 83 LEU A CA 1
ATOM 669 C C . LEU A 1 83 ? 6.440 -8.123 -7.509 1.00 83.88 83 LEU A C 1
ATOM 671 O O . LEU A 1 83 ? 7.452 -7.665 -8.040 1.00 83.88 83 LEU A O 1
ATOM 675 N N . THR A 1 84 ? 5.671 -9.029 -8.116 1.00 85.94 84 THR A N 1
ATOM 676 C CA . THR A 1 84 ? 5.948 -9.537 -9.467 1.00 85.94 84 THR A CA 1
ATOM 677 C C . THR A 1 84 ? 5.870 -8.422 -10.508 1.00 85.94 84 THR A C 1
ATOM 679 O O . THR A 1 84 ? 6.775 -8.294 -11.331 1.00 85.94 84 THR A O 1
ATOM 682 N N . LEU A 1 85 ? 4.843 -7.568 -10.445 1.00 88.69 85 LEU A N 1
ATOM 683 C CA . LEU A 1 85 ? 4.720 -6.404 -11.331 1.00 88.69 85 LEU A CA 1
ATOM 684 C C . LEU A 1 85 ? 5.905 -5.447 -11.173 1.00 88.69 85 LEU A C 1
ATOM 686 O O . LEU A 1 85 ? 6.440 -4.950 -12.163 1.00 88.69 85 LEU A O 1
ATOM 690 N N . LEU A 1 86 ? 6.358 -5.231 -9.939 1.00 87.62 86 LEU A N 1
ATOM 691 C CA . LEU A 1 86 ? 7.503 -4.372 -9.658 1.00 87.62 86 LEU A CA 1
ATOM 692 C C . LEU A 1 86 ? 8.800 -4.950 -10.245 1.00 87.62 86 LEU A C 1
ATOM 694 O O . LEU A 1 86 ? 9.566 -4.221 -10.872 1.00 87.62 86 LEU A O 1
ATOM 698 N N . ALA A 1 87 ? 9.014 -6.264 -10.129 1.00 85.69 87 ALA A N 1
ATOM 699 C CA . ALA A 1 87 ? 10.150 -6.941 -10.754 1.00 85.69 87 ALA A CA 1
ATOM 700 C C . ALA A 1 87 ? 10.128 -6.810 -12.288 1.00 85.69 87 ALA A C 1
ATOM 702 O O . ALA A 1 87 ? 11.149 -6.480 -12.893 1.00 85.69 87 ALA A O 1
ATOM 703 N N . ILE A 1 88 ? 8.960 -6.992 -12.915 1.00 88.69 88 ILE A N 1
ATOM 704 C CA . ILE A 1 88 ? 8.783 -6.818 -14.366 1.00 88.69 88 ILE A CA 1
ATOM 705 C C . ILE A 1 88 ? 9.114 -5.380 -14.782 1.00 88.69 88 ILE A C 1
ATOM 707 O O . ILE A 1 88 ? 9.841 -5.172 -15.754 1.00 88.69 88 ILE A O 1
ATOM 711 N N . ALA A 1 89 ? 8.634 -4.384 -14.034 1.00 87.69 89 ALA A N 1
ATOM 712 C CA . ALA A 1 89 ? 8.922 -2.984 -14.322 1.00 87.69 89 ALA A CA 1
ATOM 713 C C . ALA A 1 89 ? 10.421 -2.663 -14.258 1.00 87.69 89 ALA A C 1
ATOM 715 O O . ALA A 1 89 ? 10.924 -1.941 -15.117 1.00 87.69 89 ALA A O 1
ATOM 716 N N . VAL A 1 90 ? 11.149 -3.224 -13.287 1.00 86.31 90 VAL A N 1
ATOM 717 C CA . VAL A 1 90 ? 12.607 -3.045 -13.179 1.00 86.31 90 VAL A CA 1
ATOM 718 C C . VAL A 1 90 ? 13.321 -3.618 -14.402 1.00 86.31 90 VAL A C 1
ATOM 720 O O . VAL A 1 90 ? 14.176 -2.944 -14.974 1.00 86.31 90 VAL A O 1
ATOM 723 N N . VAL A 1 91 ? 12.947 -4.822 -14.846 1.00 86.75 91 VAL A N 1
ATOM 724 C CA . VAL A 1 91 ? 13.531 -5.445 -16.046 1.00 86.75 91 VAL A CA 1
ATOM 725 C C . VAL A 1 91 ? 13.249 -4.600 -17.291 1.00 86.75 91 VAL A C 1
ATOM 727 O O . VAL A 1 91 ? 14.160 -4.329 -18.071 1.00 86.75 91 VAL A O 1
ATOM 730 N N . LEU A 1 92 ? 12.013 -4.125 -17.460 1.00 86.38 92 LEU A N 1
ATOM 731 C CA . LEU A 1 92 ? 11.630 -3.273 -18.590 1.00 86.38 92 LEU A CA 1
ATOM 732 C C . LEU A 1 92 ? 12.380 -1.939 -18.595 1.00 86.38 92 LEU A C 1
ATOM 734 O O . LEU A 1 92 ? 12.854 -1.506 -19.645 1.00 86.38 92 LEU A O 1
ATOM 738 N N . ALA A 1 93 ? 12.524 -1.304 -17.430 1.00 85.69 93 ALA A N 1
ATOM 739 C CA . ALA A 1 93 ? 13.287 -0.072 -17.294 1.00 85.69 93 ALA A CA 1
ATOM 740 C C . ALA A 1 93 ? 14.772 -0.296 -17.616 1.00 85.69 93 ALA A C 1
ATOM 742 O O . ALA A 1 93 ? 15.364 0.500 -18.343 1.00 85.69 93 ALA A O 1
ATOM 743 N N . TRP A 1 94 ? 15.359 -1.401 -17.145 1.00 83.81 94 TRP A N 1
ATOM 744 C CA . TRP A 1 94 ? 16.751 -1.757 -17.424 1.00 83.81 94 TRP A CA 1
ATOM 745 C C . TRP A 1 94 ? 17.009 -1.941 -18.924 1.00 83.81 94 TRP A C 1
ATOM 747 O O . TRP A 1 94 ? 17.937 -1.351 -19.476 1.00 83.81 94 TRP A O 1
ATOM 757 N N . VAL A 1 95 ? 16.156 -2.714 -19.603 1.00 85.25 95 VAL A N 1
ATOM 758 C CA . VAL A 1 95 ? 16.253 -2.948 -21.054 1.00 85.25 95 VAL A CA 1
ATOM 759 C C . VAL A 1 95 ? 16.015 -1.657 -21.840 1.00 85.25 95 VAL A C 1
ATOM 761 O O . VAL A 1 95 ? 16.707 -1.406 -22.828 1.00 85.25 95 VAL A O 1
ATOM 764 N N . GLY A 1 96 ? 15.068 -0.827 -21.393 1.00 88.00 96 GLY A N 1
ATOM 765 C CA . GLY A 1 96 ? 14.743 0.448 -22.030 1.00 88.00 96 GLY A CA 1
ATOM 766 C C . GLY A 1 96 ? 15.889 1.456 -21.976 1.00 88.00 96 GLY A C 1
ATOM 767 O O . GLY A 1 96 ? 16.228 2.064 -22.990 1.00 88.00 96 GLY A O 1
ATOM 768 N N . VAL A 1 97 ? 16.523 1.603 -20.809 1.00 84.31 97 VAL A N 1
ATOM 769 C CA . VAL A 1 97 ? 17.665 2.513 -20.625 1.00 84.31 97 VAL A CA 1
ATOM 770 C C . VAL A 1 97 ? 18.930 1.969 -21.290 1.00 84.31 97 VAL A C 1
ATOM 772 O O . VAL A 1 97 ? 19.678 2.742 -21.880 1.00 84.31 97 VAL A O 1
ATOM 775 N N . GLY A 1 98 ? 19.164 0.653 -21.230 1.00 84.06 98 GLY A N 1
ATOM 776 C CA . GLY A 1 98 ? 20.385 0.032 -21.748 1.00 84.06 98 GLY A CA 1
ATOM 777 C C . GLY A 1 98 ? 20.510 0.040 -23.274 1.00 84.06 98 GLY A C 1
ATOM 778 O O . GLY A 1 98 ? 21.623 0.142 -23.781 1.00 84.06 98 GLY A O 1
ATOM 779 N N . ASN A 1 99 ? 19.394 -0.046 -24.006 1.00 85.06 99 ASN A N 1
ATOM 780 C CA . ASN A 1 99 ? 19.409 -0.112 -25.474 1.00 85.06 99 ASN A CA 1
ATOM 781 C C . ASN A 1 99 ? 19.126 1.234 -26.169 1.00 85.06 99 ASN A C 1
ATOM 783 O O . ASN A 1 99 ? 19.498 1.402 -27.329 1.00 85.06 99 ASN A O 1
ATOM 787 N N . GLY A 1 100 ? 18.493 2.196 -25.484 1.00 82.31 100 GLY A N 1
ATOM 788 C CA . GLY A 1 100 ? 18.211 3.536 -26.017 1.00 82.31 100 GLY A CA 1
ATOM 789 C C . GLY A 1 100 ? 17.271 3.580 -27.237 1.00 82.31 100 GLY A C 1
ATOM 790 O O . GLY A 1 100 ? 16.701 2.578 -27.673 1.00 82.31 100 GLY A O 1
ATOM 791 N N . GLY A 1 101 ? 17.067 4.774 -27.802 1.00 86.88 101 GLY A N 1
ATOM 792 C CA . GLY A 1 101 ? 16.253 4.960 -29.012 1.00 86.88 101 GLY A CA 1
ATOM 793 C C . GLY A 1 101 ? 14.781 4.583 -28.805 1.00 86.88 101 GLY A C 1
ATOM 794 O O . GLY A 1 101 ? 14.135 5.053 -27.870 1.00 86.88 101 GLY A O 1
ATOM 795 N N . TRP A 1 102 ? 14.225 3.724 -29.666 1.00 87.88 102 TRP A N 1
ATOM 796 C CA . TRP A 1 102 ? 12.825 3.278 -29.544 1.00 87.88 102 TRP A CA 1
ATOM 797 C C . TRP A 1 102 ? 12.565 2.419 -28.298 1.00 87.88 102 TRP A C 1
ATOM 799 O O . TRP A 1 102 ? 11.426 2.337 -27.838 1.00 87.88 102 TRP A O 1
ATOM 809 N N . TRP A 1 103 ? 13.612 1.855 -27.687 1.00 85.31 103 TRP A N 1
ATOM 810 C CA . TRP A 1 103 ? 13.496 1.116 -26.430 1.00 85.31 103 TRP A CA 1
ATOM 811 C C . TRP A 1 103 ? 13.080 2.005 -25.247 1.00 85.31 103 TRP A C 1
ATOM 813 O O . TRP A 1 103 ? 12.580 1.483 -24.251 1.00 85.31 103 TRP A O 1
ATOM 823 N N . HIS A 1 104 ? 13.150 3.339 -25.368 1.00 84.06 104 HIS A N 1
ATOM 824 C CA . HIS A 1 104 ? 12.613 4.255 -24.355 1.00 84.06 104 HIS A CA 1
ATOM 825 C C . HIS A 1 104 ? 11.091 4.138 -24.152 1.00 84.06 104 HIS A C 1
ATOM 827 O O . HIS A 1 104 ? 10.579 4.502 -23.088 1.00 84.06 104 HIS A O 1
ATOM 833 N N . LEU A 1 105 ? 10.356 3.566 -25.111 1.00 88.56 105 LEU A N 1
ATOM 834 C CA . LEU A 1 105 ? 8.943 3.224 -24.919 1.00 88.56 105 LEU A CA 1
ATOM 835 C C . LEU A 1 105 ? 8.747 2.190 -23.795 1.00 88.56 105 LEU A C 1
ATOM 837 O O . LEU A 1 105 ? 7.751 2.246 -23.067 1.00 88.56 105 LEU A O 1
ATOM 841 N N . LEU A 1 106 ? 9.718 1.292 -23.580 1.00 85.12 106 LEU A N 1
ATOM 842 C CA . LEU A 1 106 ? 9.672 0.345 -22.463 1.00 85.12 106 LEU A CA 1
ATOM 843 C C . LEU A 1 106 ? 9.816 1.041 -21.113 1.00 85.12 106 LEU A C 1
ATOM 845 O O . LEU A 1 106 ? 9.149 0.642 -20.166 1.00 85.12 106 LEU A O 1
ATOM 849 N N . THR A 1 107 ? 10.617 2.105 -21.015 1.00 83.69 107 THR A N 1
ATOM 850 C CA . THR A 1 107 ? 10.719 2.901 -19.780 1.00 83.69 107 THR A CA 1
ATOM 851 C C . THR A 1 107 ? 9.409 3.605 -19.432 1.00 83.69 107 THR A C 1
ATOM 853 O O . THR A 1 107 ? 9.027 3.629 -18.264 1.00 83.69 107 THR A O 1
ATOM 856 N N . VAL A 1 108 ? 8.676 4.119 -20.427 1.00 87.38 108 VAL A N 1
ATOM 857 C CA . VAL A 1 108 ? 7.340 4.702 -20.201 1.00 87.38 108 VAL A CA 1
ATOM 858 C C . VAL A 1 108 ? 6.370 3.627 -19.708 1.00 87.38 108 VAL A C 1
ATOM 860 O O . VAL A 1 1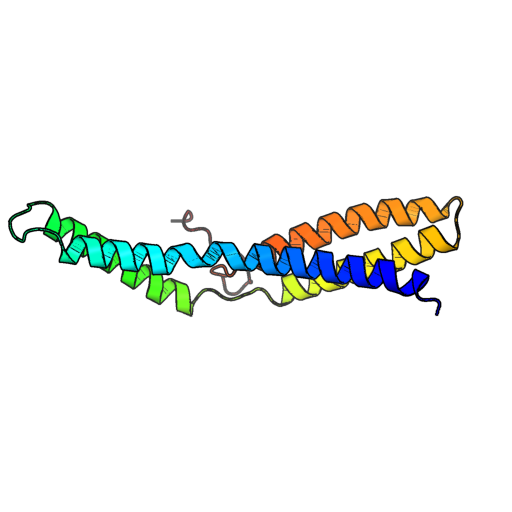08 ? 5.677 3.819 -18.710 1.00 87.38 108 VAL A O 1
ATOM 863 N N . THR A 1 109 ? 6.378 2.460 -20.355 1.00 89.75 109 THR A N 1
ATOM 864 C CA . THR A 1 109 ? 5.546 1.309 -19.969 1.00 89.75 109 THR A CA 1
ATOM 865 C C . THR A 1 109 ? 5.877 0.820 -18.556 1.00 89.75 109 THR A C 1
ATOM 867 O O . THR A 1 109 ? 4.977 0.557 -17.759 1.00 89.75 109 THR A O 1
ATOM 870 N N . ALA A 1 110 ? 7.164 0.765 -18.204 1.00 87.81 110 ALA A N 1
ATOM 871 C CA . ALA A 1 110 ? 7.623 0.423 -16.864 1.00 87.81 110 ALA A CA 1
ATOM 872 C C . ALA A 1 110 ? 7.057 1.386 -15.813 1.00 87.81 110 ALA A C 1
ATOM 874 O O . ALA A 1 110 ? 6.601 0.930 -14.770 1.00 87.81 110 ALA A O 1
ATOM 875 N N . GLY A 1 111 ? 7.001 2.691 -16.102 1.00 83.94 111 GLY A N 1
ATOM 876 C CA . GLY A 1 111 ? 6.390 3.685 -15.214 1.00 83.94 111 GLY A CA 1
ATOM 877 C C . GLY A 1 111 ? 4.921 3.384 -14.888 1.00 83.94 111 GLY A C 1
ATOM 878 O O . GLY A 1 111 ? 4.532 3.403 -13.719 1.00 83.94 111 GLY A O 1
ATOM 879 N N . PHE A 1 112 ? 4.118 3.021 -15.894 1.00 89.94 112 PHE A N 1
ATOM 880 C CA . PHE A 1 112 ? 2.724 2.604 -15.683 1.00 89.94 112 PHE A CA 1
ATOM 881 C C . PHE A 1 112 ? 2.616 1.334 -14.834 1.00 89.94 112 PHE A C 1
ATOM 883 O O . PHE A 1 112 ? 1.767 1.251 -13.946 1.00 89.94 112 PHE A O 1
ATOM 890 N N . ILE A 1 113 ? 3.495 0.358 -15.070 1.00 90.31 113 ILE A N 1
ATOM 891 C CA . ILE A 1 113 ? 3.510 -0.892 -14.302 1.00 90.31 113 ILE A CA 1
ATOM 892 C C . ILE A 1 113 ? 3.917 -0.633 -12.848 1.00 90.31 113 ILE A C 1
ATOM 894 O O . ILE A 1 113 ? 3.296 -1.192 -11.948 1.00 90.31 113 ILE A O 1
ATOM 898 N N . VAL A 1 114 ? 4.895 0.245 -12.590 1.00 86.94 114 VAL A N 1
ATOM 899 C CA . VAL A 1 114 ? 5.255 0.660 -11.223 1.00 86.94 114 VAL A CA 1
ATOM 900 C C . VAL A 1 114 ? 4.055 1.285 -10.525 1.00 86.94 114 VAL A C 1
ATOM 902 O O . VAL A 1 114 ? 3.753 0.912 -9.394 1.00 86.94 114 VAL A O 1
ATOM 905 N N . PHE A 1 115 ? 3.343 2.198 -11.189 1.00 85.50 115 PHE A N 1
ATOM 906 C CA . PHE A 1 115 ? 2.149 2.809 -10.613 1.00 85.50 115 PHE A CA 1
ATOM 907 C C . PHE A 1 115 ? 1.098 1.752 -10.239 1.00 85.50 115 PHE A C 1
ATOM 909 O O . PHE A 1 115 ? 0.617 1.731 -9.106 1.00 85.50 115 PHE A O 1
ATOM 916 N N . ALA A 1 116 ? 0.807 0.816 -11.147 1.00 87.38 116 ALA A N 1
ATOM 917 C CA . ALA A 1 116 ? -0.115 -0.287 -10.883 1.00 87.38 116 ALA A CA 1
ATOM 918 C C . ALA A 1 116 ? 0.360 -1.192 -9.729 1.00 87.38 116 ALA A C 1
ATOM 920 O O . ALA A 1 116 ? -0.440 -1.571 -8.873 1.00 87.38 116 ALA A O 1
ATOM 921 N N . ALA A 1 117 ? 1.659 -1.499 -9.666 1.00 85.56 117 ALA A N 1
ATOM 922 C CA . ALA A 1 117 ? 2.263 -2.291 -8.599 1.00 85.56 117 ALA A CA 1
ATOM 923 C C . ALA A 1 117 ? 2.117 -1.605 -7.235 1.00 85.56 117 ALA A C 1
ATOM 925 O O . ALA A 1 117 ? 1.717 -2.247 -6.264 1.00 85.56 117 ALA A O 1
ATOM 926 N N . VAL A 1 118 ? 2.377 -0.295 -7.163 1.00 83.19 118 VAL A N 1
ATOM 927 C CA . VAL A 1 118 ? 2.214 0.500 -5.938 1.00 83.19 118 VAL A CA 1
ATOM 928 C C . VAL A 1 118 ? 0.759 0.482 -5.483 1.00 83.19 118 VAL A C 1
ATOM 930 O O . VAL A 1 118 ? 0.502 0.160 -4.327 1.00 83.19 118 VAL A O 1
ATOM 933 N N . VAL A 1 119 ? -0.195 0.741 -6.382 1.00 82.69 119 VAL A N 1
ATOM 934 C CA . VAL A 1 119 ? -1.630 0.697 -6.055 1.00 82.69 119 VAL A CA 1
ATOM 935 C C . VAL A 1 119 ? -2.034 -0.689 -5.542 1.00 82.69 119 VAL A C 1
ATOM 937 O O . VAL A 1 119 ? -2.678 -0.802 -4.497 1.00 82.69 119 VAL A O 1
ATOM 940 N N . CYS A 1 120 ? -1.608 -1.752 -6.227 1.00 83.06 120 CYS A N 1
ATOM 941 C CA . CYS A 1 120 ? -1.889 -3.132 -5.835 1.00 83.06 120 CYS A CA 1
ATOM 942 C C . CYS A 1 120 ? -1.331 -3.457 -4.438 1.00 83.06 120 CYS A C 1
ATOM 944 O O . CYS A 1 120 ? -2.044 -4.007 -3.592 1.00 83.06 120 CYS A O 1
ATOM 946 N N . LEU A 1 121 ? -0.087 -3.055 -4.158 1.00 80.38 121 LEU A N 1
ATOM 947 C CA . LEU A 1 121 ? 0.547 -3.231 -2.853 1.00 80.38 121 LEU A CA 1
ATOM 948 C C . LEU A 1 121 ? -0.150 -2.413 -1.765 1.00 80.38 121 LEU A C 1
ATOM 950 O O . LEU A 1 121 ? -0.384 -2.942 -0.681 1.00 80.38 121 LEU A O 1
ATOM 954 N N . SER A 1 122 ? -0.521 -1.160 -2.031 1.00 76.56 122 SER A N 1
ATOM 955 C CA . SER A 1 122 ? -1.215 -0.307 -1.061 1.00 76.56 122 SER A CA 1
ATOM 956 C C . SER A 1 122 ? -2.552 -0.904 -0.623 1.00 76.56 122 SER A C 1
ATOM 958 O O . SER A 1 122 ? -2.856 -0.907 0.570 1.00 76.56 122 SER A O 1
ATOM 960 N N . ILE A 1 123 ? -3.320 -1.464 -1.561 1.00 76.81 123 ILE A N 1
ATOM 961 C CA . ILE A 1 123 ? -4.604 -2.116 -1.265 1.00 76.81 123 ILE A CA 1
ATOM 962 C C . ILE A 1 123 ? -4.381 -3.436 -0.508 1.00 76.81 123 ILE A C 1
ATOM 964 O O . ILE A 1 123 ? -5.078 -3.731 0.465 1.00 76.81 123 ILE A O 1
ATOM 968 N N . SER A 1 124 ? -3.384 -4.222 -0.918 1.00 77.31 124 SER A N 1
ATOM 969 C CA . SER A 1 124 ? -3.153 -5.579 -0.396 1.00 77.31 124 SER A CA 1
ATOM 970 C C . SER A 1 124 ? -2.403 -5.609 0.942 1.00 77.31 124 SER A C 1
ATOM 972 O O . SER A 1 124 ? -2.539 -6.560 1.715 1.00 77.31 124 SER A O 1
ATOM 974 N N . ALA A 1 125 ? -1.624 -4.569 1.253 1.00 69.25 125 ALA A N 1
ATOM 975 C CA . ALA A 1 125 ? -0.833 -4.480 2.482 1.00 69.25 125 ALA A CA 1
ATOM 976 C C . ALA A 1 125 ? -1.691 -4.264 3.740 1.00 69.25 125 ALA A C 1
ATOM 978 O O . ALA A 1 125 ? -1.296 -4.687 4.841 1.00 69.25 125 ALA A O 1
ATOM 979 N N . GLY A 1 126 ? -2.853 -3.620 3.586 1.00 66.00 126 GLY A N 1
ATOM 980 C CA . GLY A 1 126 ? -3.825 -3.432 4.657 1.00 66.00 126 GLY A CA 1
ATOM 981 C C . GLY A 1 126 ? -4.509 -4.752 5.006 1.00 66.00 126 GLY A C 1
ATOM 982 O O . GLY A 1 126 ? -5.008 -5.444 4.118 1.00 66.00 126 GLY A O 1
ATOM 983 N N . LYS A 1 127 ? -4.562 -5.112 6.298 1.00 63.34 127 LYS A N 1
ATOM 984 C CA . LYS A 1 127 ? -5.413 -6.242 6.696 1.00 63.34 127 LYS A CA 1
ATOM 985 C C . LYS A 1 127 ? -6.867 -5.792 6.675 1.00 63.34 127 LYS A C 1
ATOM 987 O O . LYS A 1 127 ? -7.213 -4.835 7.371 1.00 63.34 127 LYS A O 1
ATOM 992 N N . HIS A 1 128 ? -7.674 -6.515 5.920 1.00 71.69 128 HIS A N 1
ATOM 993 C CA . HIS A 1 128 ? -9.099 -6.283 5.754 1.00 71.69 128 HIS A CA 1
ATOM 994 C C . HIS A 1 128 ? -9.834 -7.588 6.044 1.00 71.69 128 HIS A C 1
ATOM 996 O O . HIS A 1 128 ? -9.263 -8.667 5.882 1.00 71.69 128 HIS A O 1
ATOM 1002 N N . ARG A 1 129 ? -11.099 -7.496 6.454 1.00 69.56 129 ARG A N 1
ATOM 1003 C CA . ARG A 1 129 ? -11.972 -8.667 6.512 1.00 69.56 129 ARG A CA 1
ATOM 1004 C C . ARG A 1 129 ? -12.259 -9.110 5.079 1.00 69.56 129 ARG A C 1
ATOM 1006 O O . ARG A 1 129 ? -12.635 -8.271 4.254 1.00 69.56 129 ARG A O 1
ATOM 1013 N N . ARG A 1 130 ? -12.039 -10.388 4.774 1.00 70.69 130 ARG A N 1
ATOM 1014 C CA . ARG A 1 130 ? -12.241 -10.946 3.432 1.00 70.69 130 ARG A CA 1
ATOM 1015 C C . ARG A 1 130 ? -13.228 -12.105 3.465 1.00 70.69 130 ARG A C 1
ATOM 1017 O O . ARG A 1 130 ? -13.261 -12.838 4.447 1.00 70.69 130 ARG A O 1
ATOM 1024 N N . ASP A 1 131 ? -14.044 -12.218 2.421 1.00 74.88 131 ASP A N 1
ATOM 1025 C CA . ASP A 1 131 ? -14.920 -13.374 2.211 1.00 74.88 131 ASP A CA 1
ATOM 1026 C C . ASP A 1 131 ? -14.110 -14.610 1.763 1.00 74.88 131 ASP A C 1
ATOM 1028 O O . ASP A 1 131 ? -12.904 -14.527 1.514 1.00 74.88 131 ASP A O 1
ATOM 1032 N N . GLU A 1 132 ? -14.769 -15.762 1.617 1.00 72.81 132 GLU A N 1
ATOM 1033 C CA . GLU A 1 132 ? -14.143 -17.006 1.127 1.00 72.81 132 GLU A CA 1
ATOM 1034 C C . GLU A 1 132 ? -13.538 -16.873 -0.284 1.00 72.81 132 GLU A C 1
ATOM 1036 O O . GLU A 1 132 ? -12.717 -17.688 -0.701 1.00 72.81 132 GLU A O 1
ATOM 1041 N N . ARG A 1 133 ? -13.917 -15.828 -1.029 1.00 69.88 133 ARG A N 1
ATOM 1042 C CA . ARG A 1 133 ? -13.415 -15.508 -2.372 1.00 69.88 133 ARG A CA 1
ATOM 1043 C C . ARG A 1 133 ? -12.304 -14.452 -2.347 1.00 69.88 133 ARG A C 1
ATOM 1045 O O . ARG A 1 133 ? -11.853 -14.022 -3.408 1.00 69.88 133 ARG A O 1
ATOM 1052 N N . GLY A 1 134 ? -11.861 -14.020 -1.165 1.00 64.94 134 GLY A N 1
ATOM 1053 C CA . GLY A 1 134 ? -10.798 -13.037 -0.978 1.00 64.94 134 GLY A CA 1
ATOM 1054 C C . GLY A 1 134 ? -11.214 -11.578 -1.198 1.00 64.94 134 GLY A C 1
ATOM 1055 O O . GLY A 1 134 ? -10.339 -10.710 -1.229 1.00 64.94 134 GLY A O 1
ATOM 1056 N N . ARG A 1 135 ? -12.507 -11.266 -1.345 1.00 74.44 135 ARG A N 1
ATOM 1057 C CA . ARG A 1 135 ? -13.016 -9.897 -1.540 1.00 74.44 135 ARG A CA 1
ATOM 1058 C C . ARG A 1 135 ? -13.155 -9.177 -0.207 1.00 74.44 135 ARG A C 1
ATOM 1060 O O . ARG A 1 135 ? -13.565 -9.773 0.782 1.00 74.44 135 ARG A O 1
ATOM 1067 N N . VAL A 1 136 ? -12.832 -7.884 -0.185 1.00 74.38 136 VAL A N 1
ATOM 1068 C CA . VAL A 1 136 ? -12.976 -7.047 1.015 1.00 74.38 136 VAL A CA 1
ATOM 1069 C C . VAL A 1 136 ? -14.457 -6.849 1.328 1.00 74.38 136 VAL A C 1
ATOM 1071 O O . VAL A 1 136 ? -15.199 -6.328 0.498 1.00 74.38 136 VAL A O 1
ATOM 1074 N N . ILE A 1 137 ? -14.874 -7.234 2.533 1.00 75.94 137 ILE A N 1
ATOM 1075 C CA . ILE A 1 137 ? -16.248 -7.042 3.003 1.00 75.94 137 ILE A CA 1
ATOM 1076 C C . ILE A 1 137 ? -16.346 -5.621 3.573 1.00 75.94 137 ILE A C 1
ATOM 1078 O O . ILE A 1 137 ? -15.763 -5.334 4.622 1.00 75.94 137 ILE A O 1
ATOM 1082 N N . SER A 1 138 ? -17.029 -4.704 2.878 1.00 61.91 138 SER A N 1
ATOM 1083 C CA . SER A 1 138 ? -17.298 -3.369 3.424 1.00 61.91 138 SER A CA 1
ATOM 1084 C C . SER A 1 138 ? -18.485 -3.433 4.384 1.00 61.91 138 SER A C 1
ATOM 1086 O O . SER A 1 138 ? -19.478 -4.103 4.117 1.00 61.91 138 SER A O 1
ATOM 1088 N N . ARG A 1 139 ? -18.408 -2.699 5.499 1.00 57.88 139 ARG A N 1
ATOM 1089 C CA . ARG A 1 139 ? -19.428 -2.643 6.570 1.00 57.88 139 ARG A CA 1
ATOM 1090 C C . ARG A 1 139 ? -20.793 -2.069 6.128 1.00 57.88 139 ARG A C 1
ATOM 1092 O O . ARG A 1 139 ? -21.630 -1.787 6.972 1.00 57.88 139 ARG A O 1
ATOM 1099 N N . THR A 1 140 ? -20.982 -1.834 4.831 1.00 53.28 140 THR A N 1
ATOM 1100 C CA . THR A 1 140 ? -22.125 -1.147 4.210 1.00 53.28 140 THR A CA 1
ATOM 1101 C C . THR A 1 140 ? -23.081 -2.067 3.457 1.00 53.28 140 THR A C 1
ATOM 1103 O O . THR A 1 140 ? -24.038 -1.560 2.879 1.00 53.28 140 THR A O 1
ATOM 1106 N N . GLN A 1 141 ? -22.865 -3.384 3.443 1.00 37.50 141 GLN A N 1
ATOM 1107 C CA . GLN A 1 141 ? -23.883 -4.302 2.929 1.00 37.50 141 GLN A CA 1
ATOM 1108 C C . GLN A 1 141 ? -24.737 -4.834 4.093 1.00 37.50 141 GLN A C 1
ATOM 1110 O O . GLN A 1 141 ? -24.146 -5.321 5.060 1.00 37.50 141 GLN A O 1
ATOM 1115 N N . PRO A 1 142 ? -26.073 -4.645 4.034 1.00 43.00 142 PRO A N 1
ATOM 1116 C CA . PRO A 1 142 ? -27.016 -5.076 5.066 1.00 43.00 142 PRO A CA 1
ATOM 1117 C C . PRO A 1 142 ? -27.077 -6.598 5.213 1.00 43.00 142 PRO A C 1
ATOM 1119 O O . PRO A 1 142 ? -26.788 -7.305 4.219 1.00 43.00 142 PRO A O 1
#

pLDDT: mean 76.68, std 10.94, range [37.5, 90.62]